Protein AF-A0A9D1Z2C2-F1 (afdb_monomer_lite)

Structure (mmCIF, N/CA/C/O backbone):
data_AF-A0A9D1Z2C2-F1
#
_entry.id   AF-A0A9D1Z2C2-F1
#
loop_
_atom_site.group_PDB
_atom_site.id
_atom_site.type_symbol
_atom_site.label_atom_id
_atom_site.label_alt_id
_atom_site.label_comp_id
_atom_site.label_asym_id
_atom_site.label_entity_id
_atom_site.label_seq_id
_atom_site.pdbx_PDB_ins_code
_atom_site.Cartn_x
_atom_site.Cartn_y
_atom_site.Cartn_z
_atom_site.occupancy
_atom_site.B_iso_or_equiv
_atom_site.auth_seq_id
_atom_site.auth_comp_id
_atom_site.auth_asym_id
_atom_site.auth_atom_id
_atom_site.pdbx_PDB_model_num
ATOM 1 N N . TYR A 1 1 ? -7.996 4.271 -17.081 1.00 44.44 1 TYR A N 1
ATOM 2 C CA . TYR A 1 1 ? -8.366 5.144 -15.953 1.00 44.44 1 TYR A CA 1
ATOM 3 C C . TYR A 1 1 ? -8.017 6.572 -16.350 1.00 44.44 1 TYR A C 1
ATOM 5 O O . TYR A 1 1 ? -6.840 6.830 -16.555 1.00 44.44 1 TYR A O 1
ATOM 13 N N . ARG A 1 2 ? -8.998 7.452 -16.604 1.00 44.38 2 ARG A N 1
ATOM 14 C CA . ARG A 1 2 ? -8.747 8.855 -16.991 1.00 44.38 2 ARG A CA 1
ATOM 15 C C . ARG A 1 2 ? -8.946 9.751 -15.768 1.00 44.38 2 ARG A C 1
ATOM 17 O O . ARG A 1 2 ? -10.036 10.253 -15.545 1.00 44.38 2 ARG A O 1
ATOM 24 N N . GLN A 1 3 ? -7.887 9.924 -14.979 1.00 47.44 3 GLN A N 1
ATOM 25 C CA . GLN A 1 3 ? -7.851 10.893 -13.870 1.00 47.44 3 GLN A CA 1
ATOM 26 C C . GLN A 1 3 ? -8.076 12.337 -14.344 1.00 47.44 3 GLN A C 1
ATOM 28 O O . GLN A 1 3 ? -8.610 13.145 -13.601 1.00 47.44 3 GLN A O 1
ATOM 33 N N . ALA A 1 4 ? -7.771 12.630 -15.612 1.00 51.56 4 ALA A N 1
ATOM 34 C CA . ALA A 1 4 ? -8.008 13.930 -16.239 1.00 51.56 4 ALA A CA 1
ATOM 35 C C . ALA A 1 4 ? -9.492 14.359 -16.309 1.00 51.56 4 ALA A C 1
ATOM 37 O O . ALA A 1 4 ? -9.765 15.483 -16.702 1.00 51.56 4 ALA A O 1
ATOM 38 N N . GLN A 1 5 ? -10.441 13.475 -15.978 1.00 47.84 5 GLN A N 1
ATOM 39 C CA . GLN A 1 5 ? -11.881 13.773 -15.956 1.00 47.84 5 GLN A CA 1
ATOM 40 C C . GLN A 1 5 ? -12.469 13.800 -14.533 1.00 47.84 5 GLN A C 1
ATOM 42 O O . GLN A 1 5 ? -13.684 13.890 -14.383 1.00 47.84 5 GLN A O 1
ATOM 47 N N . ALA A 1 6 ? -11.645 13.659 -13.489 1.00 49.56 6 ALA A N 1
ATOM 48 C CA . ALA A 1 6 ? -12.116 13.683 -12.108 1.00 49.56 6 ALA A CA 1
ATOM 49 C C . ALA A 1 6 ? -12.120 15.123 -11.573 1.00 49.56 6 ALA A C 1
ATOM 51 O O . ALA A 1 6 ? -11.059 15.709 -11.376 1.00 49.56 6 ALA A O 1
ATOM 52 N N . GLU A 1 7 ? -13.307 15.670 -11.313 1.00 41.12 7 GLU A N 1
ATOM 53 C CA . GLU A 1 7 ? -13.489 16.985 -10.686 1.00 41.12 7 GLU A CA 1
ATOM 54 C C . GLU A 1 7 ? -13.890 16.851 -9.203 1.00 41.12 7 GLU A C 1
ATOM 56 O O . GLU A 1 7 ? -14.510 15.867 -8.786 1.00 41.12 7 GLU A O 1
ATOM 61 N N . GLY A 1 8 ? -13.518 17.843 -8.385 1.00 58.03 8 GLY A N 1
ATOM 62 C CA . GLY A 1 8 ? -13.869 17.916 -6.959 1.00 58.03 8 GLY A CA 1
ATOM 63 C C . GLY A 1 8 ? -13.066 16.974 -6.046 1.00 58.03 8 GLY A C 1
ATOM 64 O O . GLY A 1 8 ? -11.884 16.728 -6.268 1.00 58.03 8 GLY A O 1
ATOM 65 N N . VAL A 1 9 ? -13.711 16.425 -5.007 1.00 50.91 9 VAL A N 1
ATOM 66 C CA . VAL A 1 9 ? -13.110 15.595 -3.923 1.00 50.91 9 VAL A CA 1
ATOM 67 C C . VAL A 1 9 ? -12.427 14.303 -4.431 1.00 50.91 9 VAL A C 1
ATOM 69 O O . VAL A 1 9 ? -11.680 13.629 -3.713 1.00 50.91 9 VAL A O 1
ATOM 72 N N . TYR A 1 10 ? -12.659 13.944 -5.695 1.00 50.84 10 TYR A N 1
ATOM 73 C CA . TYR A 1 10 ? -12.084 12.766 -6.346 1.00 50.84 10 TYR A CA 1
ATOM 74 C C . TYR A 1 10 ? -10.862 13.066 -7.219 1.00 50.84 10 TYR A C 1
ATOM 76 O O . TYR A 1 10 ? -10.229 12.116 -7.688 1.00 50.84 10 TYR A O 1
ATOM 84 N N . MET A 1 11 ? -10.510 14.341 -7.415 1.00 44.72 11 MET A N 1
ATOM 85 C CA . MET A 1 11 ? -9.290 14.732 -8.113 1.00 44.72 11 MET A CA 1
ATOM 86 C C . MET A 1 11 ? -8.082 14.287 -7.284 1.00 44.72 11 MET A C 1
ATOM 88 O O . MET A 1 11 ? -7.912 14.694 -6.134 1.00 44.72 11 MET A O 1
ATOM 92 N N . ARG A 1 12 ? -7.243 13.416 -7.849 1.00 55.75 12 ARG A N 1
ATOM 93 C CA . ARG A 1 12 ? -5.982 13.011 -7.221 1.00 55.75 12 ARG A CA 1
ATOM 94 C C . ARG A 1 12 ? -4.838 13.602 -8.047 1.00 55.75 12 ARG A C 1
ATOM 96 O O . ARG A 1 12 ? -4.629 13.159 -9.174 1.00 55.75 12 ARG A O 1
ATOM 103 N N . PRO A 1 13 ? -4.101 14.596 -7.521 1.00 54.91 13 PRO A N 1
ATOM 104 C CA . PRO A 1 13 ? -3.112 15.348 -8.298 1.00 54.91 13 PRO A CA 1
ATOM 105 C C . PRO A 1 13 ? -1.883 14.516 -8.689 1.00 54.91 13 PRO A C 1
ATOM 107 O O . PRO A 1 13 ? -1.156 14.889 -9.605 1.00 54.91 13 PRO A O 1
ATOM 110 N N . ASN A 1 14 ? -1.644 13.384 -8.021 1.00 60.81 14 ASN A N 1
ATOM 111 C CA . ASN A 1 14 ? -0.515 12.504 -8.300 1.00 60.81 14 ASN A CA 1
ATOM 112 C C . ASN A 1 14 ? -0.912 11.024 -8.118 1.00 60.81 14 ASN A C 1
ATOM 114 O O . ASN A 1 14 ? -1.781 10.688 -7.311 1.00 60.81 14 ASN A O 1
ATOM 118 N N . ILE A 1 15 ? -0.255 10.122 -8.853 1.00 62.69 15 ILE A N 1
ATOM 119 C CA . ILE A 1 15 ? -0.379 8.659 -8.725 1.00 62.69 15 ILE A CA 1
ATOM 120 C C . ILE A 1 15 ? -0.089 8.211 -7.286 1.00 62.69 15 ILE A C 1
ATOM 122 O O . ILE A 1 15 ? -0.726 7.280 -6.793 1.00 62.69 15 ILE A O 1
ATOM 126 N N . TYR A 1 16 ? 0.802 8.918 -6.588 1.00 62.41 16 TYR A N 1
ATOM 127 C CA . TYR A 1 16 ? 1.044 8.717 -5.163 1.00 62.41 16 TYR A CA 1
ATOM 128 C C . TYR A 1 16 ? -0.230 8.894 -4.321 1.00 62.41 16 TYR A C 1
ATOM 130 O O . TYR A 1 16 ? -0.591 7.991 -3.577 1.00 62.41 16 TYR A O 1
ATOM 138 N N . GLU A 1 17 ? -0.988 9.976 -4.518 1.00 61.88 17 GLU A N 1
ATOM 139 C CA . GLU A 1 17 ? -2.270 10.231 -3.831 1.00 61.88 17 GLU A CA 1
ATOM 140 C C . GLU A 1 17 ? -3.379 9.245 -4.244 1.00 61.88 17 GLU A C 1
ATOM 142 O O . GLU A 1 17 ? -4.347 9.035 -3.516 1.00 61.88 17 GLU A O 1
ATOM 147 N N . CYS A 1 18 ? -3.254 8.594 -5.406 1.00 62.69 18 CYS A N 1
ATOM 148 C CA . CYS A 1 18 ? -4.146 7.490 -5.774 1.00 62.69 18 CYS A CA 1
ATOM 149 C C . CYS A 1 18 ? -3.861 6.215 -4.961 1.00 62.69 18 CYS A C 1
ATOM 151 O O . CYS A 1 18 ? -4.781 5.433 -4.716 1.00 62.69 18 CYS A O 1
ATOM 153 N N . ALA A 1 19 ? -2.602 5.996 -4.571 1.00 58.78 19 ALA A N 1
ATOM 154 C CA . ALA A 1 19 ? -2.147 4.817 -3.835 1.00 58.78 19 ALA A CA 1
ATOM 155 C C . ALA A 1 19 ? -2.072 5.034 -2.310 1.00 58.78 19 ALA A C 1
ATOM 157 O O . ALA A 1 19 ? -2.191 4.073 -1.545 1.00 58.78 19 ALA A O 1
ATOM 158 N N . ARG A 1 20 ? -1.947 6.288 -1.860 1.00 63.28 20 ARG A N 1
ATOM 159 C CA . ARG A 1 20 ? -1.995 6.712 -0.458 1.00 63.28 20 ARG A CA 1
ATOM 160 C C . ARG A 1 20 ? -3.454 6.749 0.001 1.00 63.28 20 ARG A C 1
ATOM 162 O O . ARG A 1 20 ? -4.178 7.718 -0.196 1.00 63.28 20 ARG A O 1
ATOM 169 N N . LYS A 1 21 ? -3.918 5.639 0.566 1.00 69.31 21 LYS A N 1
ATOM 170 C CA . LYS A 1 21 ? -5.244 5.510 1.184 1.00 69.31 21 LYS A CA 1
ATOM 171 C C . LYS A 1 21 ? -5.148 4.756 2.506 1.00 69.31 21 LYS A C 1
ATOM 173 O O . LYS A 1 21 ? -4.073 4.362 2.946 1.00 69.31 21 LYS A O 1
ATOM 178 N N . TYR A 1 22 ? -6.306 4.554 3.120 1.00 79.06 22 TYR A N 1
ATOM 179 C CA . TYR A 1 22 ? -6.486 3.736 4.308 1.00 79.06 22 TYR A CA 1
ATOM 180 C C . TYR A 1 22 ? -6.841 2.306 3.904 1.00 79.06 22 TYR A C 1
ATOM 182 O O . TYR A 1 22 ? -7.887 2.060 3.283 1.00 79.06 22 TYR A O 1
ATOM 190 N N . TRP A 1 23 ? -5.994 1.362 4.295 1.00 81.31 23 TRP A N 1
ATOM 191 C CA . TRP A 1 23 ? -6.104 -0.046 3.933 1.00 81.31 23 TRP A CA 1
ATOM 192 C C . TRP A 1 23 ? -6.489 -0.892 5.140 1.00 81.31 23 TRP A C 1
ATOM 194 O O . TRP A 1 23 ? -6.036 -0.647 6.255 1.00 81.31 23 TRP A O 1
ATOM 204 N N . TYR A 1 24 ? -7.329 -1.901 4.926 1.00 80.62 24 TYR A N 1
ATOM 205 C CA . TYR A 1 24 ? -7.559 -2.917 5.947 1.00 80.62 24 TYR A CA 1
ATOM 206 C C . TYR A 1 24 ? -6.496 -3.999 5.799 1.00 80.62 24 TYR A C 1
ATOM 208 O O . TYR A 1 24 ? -6.485 -4.705 4.795 1.00 80.62 24 TYR A O 1
ATOM 216 N N . LEU A 1 25 ? -5.584 -4.086 6.761 1.00 82.94 25 LEU A N 1
ATOM 217 C CA . LEU A 1 25 ? -4.389 -4.908 6.646 1.00 82.94 25 LEU A CA 1
ATOM 218 C C . LEU A 1 25 ? -3.935 -5.409 8.022 1.00 82.94 25 LEU A C 1
ATOM 220 O O . LEU A 1 25 ? -4.232 -4.797 9.046 1.00 82.94 25 LEU A O 1
ATOM 224 N N . ASP A 1 26 ? -3.231 -6.538 8.036 1.00 81.31 26 ASP A N 1
ATOM 225 C CA . ASP A 1 26 ? -2.513 -7.044 9.203 1.00 81.31 26 ASP A CA 1
ATOM 226 C C . ASP A 1 26 ? -1.224 -6.240 9.403 1.00 81.31 26 ASP A C 1
ATOM 228 O O . ASP A 1 26 ? -0.326 -6.282 8.555 1.00 81.31 26 ASP A O 1
ATOM 232 N N . LYS A 1 27 ? -1.137 -5.517 10.524 1.00 79.94 27 LYS A N 1
ATOM 233 C CA . LYS A 1 27 ? 0.001 -4.656 10.853 1.00 79.94 27 LYS A CA 1
ATOM 234 C C . LYS A 1 27 ? 1.325 -5.427 10.905 1.00 79.94 27 LYS A C 1
ATOM 236 O O . LYS A 1 27 ? 2.313 -4.950 10.365 1.00 79.94 27 LYS A O 1
ATOM 241 N N . ASN A 1 28 ? 1.344 -6.636 11.467 1.00 81.62 28 ASN A N 1
ATOM 242 C CA . ASN A 1 28 ? 2.580 -7.412 11.627 1.00 81.62 28 ASN A CA 1
ATOM 243 C C . ASN A 1 28 ? 3.170 -7.835 10.282 1.00 81.62 28 ASN A C 1
ATOM 245 O O . ASN A 1 28 ? 4.384 -7.954 10.137 1.00 81.62 28 ASN A O 1
ATOM 249 N N . ARG A 1 29 ? 2.307 -8.101 9.299 1.00 78.31 29 ARG A N 1
ATOM 250 C CA . ARG A 1 29 ? 2.741 -8.413 7.933 1.00 78.31 29 ARG A CA 1
ATOM 251 C C . ARG A 1 29 ? 3.129 -7.155 7.170 1.00 78.31 29 ARG A C 1
ATOM 253 O O . ARG A 1 29 ? 4.038 -7.200 6.354 1.00 78.31 29 ARG A O 1
ATOM 260 N N . ALA A 1 30 ? 2.436 -6.054 7.430 1.00 79.44 30 ALA A N 1
ATOM 261 C CA . ALA A 1 30 ? 2.676 -4.782 6.768 1.00 79.44 30 ALA A CA 1
ATOM 262 C C . ALA A 1 30 ? 3.998 -4.143 7.205 1.00 79.44 30 ALA A C 1
ATOM 264 O O . ALA A 1 30 ? 4.724 -3.628 6.363 1.00 79.44 30 ALA A O 1
ATOM 265 N N . ASP A 1 31 ? 4.327 -4.223 8.495 1.00 79.69 31 ASP A N 1
ATOM 266 C CA . ASP A 1 31 ? 5.587 -3.719 9.055 1.00 79.69 31 ASP A CA 1
ATOM 267 C C . ASP A 1 31 ? 6.812 -4.494 8.532 1.00 79.69 31 ASP A C 1
ATOM 269 O O . ASP A 1 31 ? 7.925 -3.986 8.590 1.00 79.69 31 ASP A O 1
ATOM 273 N N . LYS A 1 32 ? 6.615 -5.709 8.004 1.00 82.00 32 LYS A N 1
ATOM 274 C CA . LYS A 1 32 ? 7.669 -6.523 7.376 1.00 82.00 32 LYS A CA 1
ATOM 275 C C . LYS A 1 32 ? 7.808 -6.298 5.871 1.00 82.00 32 LYS A C 1
ATOM 277 O O . LYS A 1 32 ? 8.691 -6.887 5.271 1.00 82.00 32 LYS A O 1
ATOM 282 N N . ALA A 1 33 ? 6.918 -5.524 5.254 1.00 80.00 33 ALA A N 1
ATOM 283 C CA . ALA A 1 33 ? 6.934 -5.346 3.812 1.00 80.00 33 ALA A CA 1
ATOM 284 C C . ALA A 1 33 ? 7.985 -4.315 3.390 1.00 80.00 33 ALA A C 1
ATOM 286 O O . ALA A 1 33 ? 7.941 -3.173 3.842 1.00 80.00 33 ALA A O 1
ATOM 287 N N . ASP A 1 34 ? 8.860 -4.689 2.457 1.00 80.88 34 ASP A N 1
ATOM 288 C CA . ASP A 1 34 ? 9.874 -3.776 1.911 1.00 80.88 34 ASP A CA 1
ATOM 289 C C . ASP A 1 34 ? 9.287 -2.732 0.955 1.00 80.88 34 ASP A C 1
ATOM 291 O O . ASP A 1 34 ? 9.768 -1.602 0.867 1.00 80.88 34 ASP A O 1
ATOM 295 N N . TYR A 1 35 ? 8.243 -3.115 0.215 1.00 81.19 35 TYR A N 1
ATOM 296 C CA . TYR A 1 35 ? 7.622 -2.286 -0.812 1.00 81.19 35 TYR A CA 1
ATOM 297 C C . TYR A 1 35 ? 6.108 -2.488 -0.858 1.00 81.19 35 TYR A C 1
ATOM 299 O O . TYR A 1 35 ? 5.586 -3.591 -0.696 1.00 81.19 35 TYR A O 1
ATOM 307 N N . VAL A 1 36 ? 5.395 -1.408 -1.161 1.00 81.88 36 VAL A N 1
ATOM 308 C CA . VAL A 1 36 ? 3.958 -1.400 -1.435 1.00 81.88 36 VAL A CA 1
ATOM 309 C C . VAL A 1 36 ? 3.752 -1.136 -2.922 1.00 81.88 36 VAL A C 1
ATOM 311 O O . VAL A 1 36 ? 4.188 -0.116 -3.454 1.00 81.88 36 VAL A O 1
ATOM 314 N N . LEU A 1 37 ? 3.074 -2.058 -3.604 1.00 82.38 37 LEU A N 1
ATOM 315 C CA . LEU A 1 37 ? 2.853 -1.994 -5.048 1.00 82.38 37 LEU A CA 1
ATOM 316 C C . LEU A 1 37 ? 1.419 -1.555 -5.352 1.00 82.38 37 LEU A C 1
ATOM 318 O O . LEU A 1 37 ? 0.457 -2.233 -4.990 1.00 82.38 37 LEU A O 1
ATOM 322 N N 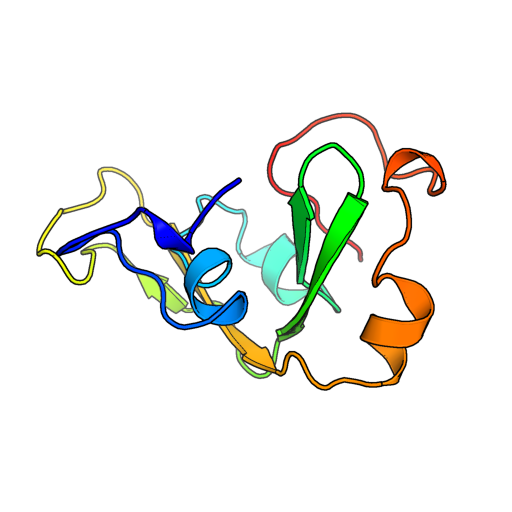. GLY A 1 38 ? 1.262 -0.447 -6.072 1.00 78.94 38 GLY A N 1
ATOM 323 C CA . GLY A 1 38 ? -0.023 -0.051 -6.638 1.00 78.94 38 GLY A CA 1
ATOM 324 C C . GLY A 1 38 ? -0.205 -0.669 -8.018 1.00 78.94 38 GLY A C 1
ATOM 325 O O . GLY A 1 38 ? 0.468 -0.295 -8.980 1.00 78.94 38 GLY A O 1
ATOM 326 N N . VAL A 1 39 ? -1.131 -1.619 -8.120 1.00 78.94 39 VAL A N 1
ATOM 327 C CA . VAL A 1 39 ? -1.373 -2.407 -9.334 1.00 78.94 39 VAL A CA 1
ATOM 328 C C . VAL A 1 39 ? -2.639 -1.930 -10.039 1.00 78.94 39 VAL A C 1
ATOM 330 O O . VAL A 1 39 ? -3.693 -1.779 -9.425 1.00 78.94 39 VAL A O 1
ATOM 333 N N . TYR A 1 40 ? -2.567 -1.761 -11.359 1.00 75.06 40 TYR A N 1
ATOM 334 C CA . TYR A 1 40 ? -3.722 -1.481 -12.207 1.00 75.06 40 TYR A CA 1
ATOM 335 C C . TYR A 1 40 ? -3.737 -2.411 -13.418 1.00 75.06 40 TYR A C 1
ATOM 337 O O . TYR A 1 40 ? -2.790 -2.430 -14.202 1.00 75.06 40 TYR A O 1
ATOM 345 N N . ARG A 1 41 ? -4.838 -3.158 -13.589 1.00 76.50 41 ARG A N 1
ATOM 346 C CA . ARG A 1 41 ? -5.011 -4.158 -14.664 1.00 76.50 41 ARG A CA 1
ATOM 347 C C . ARG A 1 41 ? -3.851 -5.158 -14.750 1.00 76.50 41 ARG A C 1
ATOM 349 O O . ARG A 1 41 ? -3.382 -5.467 -15.836 1.00 76.50 41 ARG A O 1
ATOM 356 N N . GLY A 1 42 ? -3.379 -5.627 -13.599 1.00 72.06 42 GLY A N 1
ATOM 357 C CA . GLY A 1 42 ? -2.272 -6.579 -13.540 1.00 72.06 42 GLY A CA 1
ATOM 358 C C . GLY A 1 42 ? -0.892 -5.964 -13.769 1.00 72.06 42 GLY A C 1
ATOM 359 O O . GLY A 1 42 ? 0.078 -6.688 -13.699 1.00 72.06 42 GLY A O 1
ATOM 360 N N . VAL A 1 43 ? -0.761 -4.652 -13.969 1.00 77.00 43 VAL A N 1
ATOM 361 C CA . VAL A 1 43 ? 0.545 -3.998 -14.142 1.00 77.00 43 VAL A CA 1
ATOM 362 C C . VAL A 1 43 ? 0.833 -3.087 -12.958 1.00 77.00 43 VAL A C 1
ATOM 364 O O . VAL A 1 43 ? -0.033 -2.308 -12.549 1.00 77.00 43 VAL A O 1
ATOM 367 N N . VAL A 1 44 ? 2.047 -3.154 -12.415 1.00 82.50 44 VAL A N 1
ATOM 368 C CA . VAL A 1 44 ? 2.504 -2.250 -11.354 1.00 82.50 44 VAL A CA 1
ATOM 369 C C . VAL A 1 44 ? 2.665 -0.840 -11.927 1.00 82.50 44 VAL A C 1
ATOM 371 O O . VAL A 1 44 ? 3.376 -0.612 -12.908 1.00 82.50 44 VAL A O 1
ATOM 374 N N . ARG A 1 45 ? 1.967 0.127 -11.329 1.00 81.31 45 ARG A N 1
ATOM 375 C CA . ARG A 1 45 ? 1.979 1.542 -11.737 1.00 81.31 45 ARG A CA 1
ATOM 376 C C . ARG A 1 45 ? 2.665 2.456 -10.741 1.00 81.31 45 ARG A C 1
ATOM 378 O O . ARG A 1 45 ? 3.012 3.570 -11.110 1.00 81.31 45 ARG A O 1
ATOM 385 N N . VAL A 1 46 ? 2.842 1.997 -9.510 1.00 80.31 46 VAL A N 1
ATOM 386 C CA . VAL A 1 46 ? 3.564 2.730 -8.478 1.00 80.31 46 VAL A CA 1
ATOM 387 C C . VAL A 1 46 ? 4.190 1.747 -7.510 1.00 80.31 46 VAL A C 1
ATOM 389 O O . VAL A 1 46 ? 3.586 0.728 -7.171 1.00 80.31 46 VAL A O 1
ATOM 392 N N . VAL A 1 47 ? 5.397 2.076 -7.080 1.00 82.75 47 VAL A N 1
ATOM 393 C CA . VAL A 1 47 ? 6.127 1.379 -6.033 1.00 82.75 47 VAL A CA 1
ATOM 394 C C . VAL A 1 47 ? 6.341 2.398 -4.930 1.00 82.75 47 VAL A C 1
ATOM 396 O O . VAL A 1 47 ? 6.807 3.501 -5.193 1.00 82.75 47 VAL A O 1
ATOM 399 N N . ILE A 1 48 ? 5.933 2.067 -3.713 1.00 83.56 48 ILE A N 1
ATOM 400 C CA . ILE A 1 48 ? 6.106 2.920 -2.542 1.00 83.56 48 ILE A CA 1
ATOM 401 C C . ILE A 1 48 ? 7.014 2.171 -1.587 1.00 83.56 48 ILE A C 1
ATOM 403 O O . ILE A 1 48 ? 6.679 1.072 -1.150 1.00 83.56 48 ILE A O 1
ATOM 407 N N . LYS A 1 49 ? 8.146 2.773 -1.244 1.00 85.62 49 LYS A N 1
ATOM 408 C CA . LYS A 1 49 ? 9.008 2.295 -0.173 1.00 85.62 49 LYS A CA 1
ATOM 409 C C . LYS A 1 49 ? 8.545 2.901 1.151 1.00 85.62 49 LYS A C 1
ATOM 411 O O . LYS A 1 49 ? 8.606 4.129 1.280 1.00 85.62 49 LYS A O 1
ATOM 416 N N . PRO A 1 50 ? 8.075 2.090 2.112 1.00 84.44 50 PRO A N 1
ATOM 417 C CA . PRO A 1 50 ? 7.788 2.529 3.470 1.00 84.44 50 PRO A CA 1
ATOM 418 C C . PRO A 1 50 ? 8.952 3.326 4.062 1.00 84.44 50 PRO A C 1
ATOM 420 O O . PRO A 1 50 ? 10.081 2.842 4.095 1.00 84.44 50 PRO A O 1
ATOM 423 N N . THR A 1 51 ? 8.695 4.541 4.543 1.00 82.44 51 THR A N 1
ATOM 424 C CA . THR A 1 51 ? 9.688 5.313 5.315 1.00 82.44 51 THR A CA 1
ATOM 425 C C . THR A 1 51 ? 9.383 5.325 6.806 1.00 82.44 51 THR A C 1
ATOM 427 O O . THR A 1 51 ? 10.190 5.786 7.609 1.00 82.44 51 THR A O 1
ATOM 430 N N . SER A 1 52 ? 8.199 4.861 7.194 1.00 79.69 52 SER A N 1
ATOM 431 C CA . SER A 1 52 ? 7.718 4.875 8.571 1.00 79.69 52 SER A CA 1
ATOM 432 C C . SER A 1 52 ? 6.785 3.696 8.817 1.00 79.69 52 SER A C 1
ATOM 434 O O . SER A 1 52 ? 6.276 3.086 7.875 1.00 79.69 52 SER A O 1
ATOM 436 N N . SER A 1 53 ? 6.562 3.377 10.091 1.00 81.75 53 SER A N 1
ATOM 437 C CA . SER A 1 53 ? 5.613 2.341 10.499 1.00 81.75 53 SER A CA 1
ATOM 438 C C . SER A 1 53 ? 4.183 2.677 10.075 1.00 81.75 53 SER A C 1
ATOM 440 O O . SER A 1 53 ? 3.814 3.845 9.938 1.00 81.75 53 SER A O 1
ATOM 442 N N . TRP A 1 54 ? 3.353 1.646 9.927 1.00 84.50 54 TRP A N 1
ATOM 443 C CA . TRP A 1 54 ? 1.948 1.816 9.568 1.00 84.50 54 TRP A CA 1
ATOM 444 C C . TRP A 1 54 ? 1.163 2.516 10.686 1.00 84.50 54 TRP A C 1
AT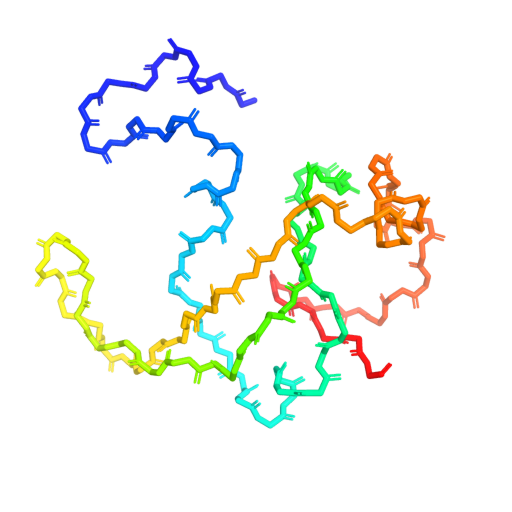OM 446 O O . TRP A 1 54 ? 1.096 2.040 11.825 1.00 84.50 54 TRP A O 1
ATOM 456 N N . LEU A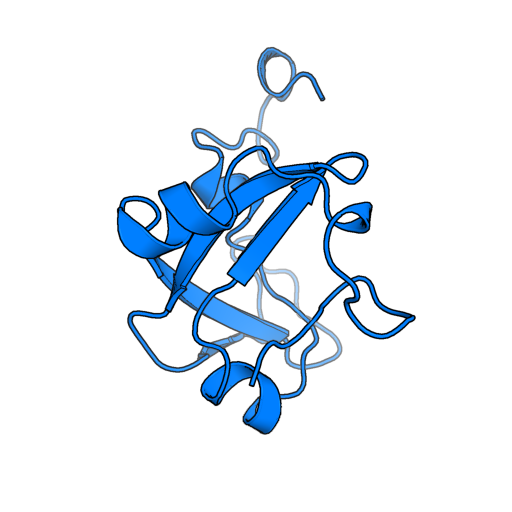 1 55 ? 0.526 3.635 10.343 1.00 85.06 55 LEU A N 1
ATOM 457 C CA . LEU A 1 55 ? -0.248 4.468 11.257 1.00 85.06 55 LEU A CA 1
ATOM 458 C C . LEU A 1 55 ? -1.724 4.049 11.244 1.00 85.06 55 LEU A C 1
ATOM 460 O O . LEU A 1 55 ? -2.313 3.948 10.164 1.00 85.06 55 LEU A O 1
ATOM 464 N N . PRO A 1 56 ? -2.347 3.797 12.409 1.00 87.12 56 PRO A N 1
ATOM 465 C CA . PRO A 1 56 ? -3.765 3.478 12.478 1.00 87.12 56 PRO A CA 1
ATOM 466 C C . PRO A 1 56 ? -4.609 4.723 12.191 1.00 87.12 56 PRO A C 1
ATOM 468 O O . PRO A 1 56 ? -4.401 5.786 12.771 1.00 87.12 56 PRO A O 1
ATOM 471 N N . VAL A 1 57 ? -5.610 4.566 11.334 1.00 85.50 57 VAL A N 1
ATOM 472 C CA . VAL A 1 57 ? -6.568 5.600 10.960 1.00 85.50 57 VAL A CA 1
ATOM 473 C C . VAL A 1 57 ? -7.985 5.070 11.144 1.00 85.50 57 VAL A C 1
ATOM 475 O O . VAL A 1 57 ? -8.391 4.074 10.539 1.00 85.50 57 VAL A O 1
ATOM 478 N N . ASN A 1 58 ? -8.747 5.768 11.984 1.00 86.06 58 ASN A N 1
ATOM 479 C CA . ASN A 1 58 ? -10.155 5.470 12.257 1.00 86.06 58 ASN A CA 1
ATOM 480 C C . ASN A 1 58 ? -11.109 6.467 11.583 1.00 86.06 58 ASN A C 1
ATOM 482 O O . ASN A 1 58 ? -12.287 6.156 11.428 1.00 86.06 58 ASN A O 1
ATOM 486 N N . ILE A 1 59 ? -10.611 7.636 11.174 1.00 84.00 59 ILE A N 1
ATOM 487 C CA . ILE A 1 59 ? -11.391 8.712 10.556 1.00 84.00 59 ILE A CA 1
ATOM 488 C C . ILE A 1 59 ? -10.644 9.165 9.302 1.00 84.00 59 ILE A C 1
ATOM 490 O O . ILE A 1 59 ? -9.449 9.440 9.373 1.00 84.00 59 ILE A O 1
ATOM 494 N N . ALA A 1 60 ? -11.326 9.175 8.163 1.00 80.50 60 ALA A N 1
ATOM 495 C CA . ALA A 1 60 ? -10.785 9.675 6.905 1.00 80.50 60 ALA A CA 1
ATOM 496 C C . ALA A 1 60 ? -10.700 11.209 6.885 1.00 80.50 60 ALA A C 1
ATOM 498 O O . ALA A 1 60 ? -11.383 11.880 7.656 1.00 80.50 60 ALA A O 1
ATOM 499 N N . ASP A 1 61 ? -9.943 11.760 5.936 1.00 78.12 61 ASP A N 1
ATOM 500 C CA . ASP A 1 61 ? -9.803 13.213 5.750 1.00 78.12 61 ASP A CA 1
ATOM 501 C C . ASP A 1 61 ? -11.145 13.920 5.461 1.00 78.12 61 ASP A C 1
ATOM 503 O O . ASP A 1 61 ? -11.290 15.108 5.731 1.00 78.12 61 ASP A O 1
ATOM 507 N N . ASP A 1 62 ? -12.144 13.197 4.940 1.00 79.25 62 ASP A N 1
ATOM 508 C CA . ASP A 1 62 ? -13.505 13.699 4.695 1.00 79.25 62 ASP A CA 1
ATOM 509 C C . ASP A 1 62 ? -14.441 13.587 5.918 1.00 79.25 62 ASP A C 1
ATOM 511 O O . ASP A 1 62 ? -15.632 13.883 5.822 1.00 79.25 62 ASP A O 1
ATOM 515 N N . GLY A 1 63 ? -13.921 13.152 7.071 1.00 81.00 63 GLY A N 1
ATOM 516 C CA . GLY A 1 63 ? -14.682 12.940 8.304 1.00 81.00 63 GLY A CA 1
ATOM 517 C C . GLY A 1 63 ? -15.387 11.582 8.392 1.00 81.00 63 GLY A C 1
ATOM 518 O O . GLY A 1 63 ? -16.031 11.290 9.401 1.00 81.00 63 GLY A O 1
ATOM 519 N N . THR A 1 64 ? -15.260 10.715 7.382 1.00 81.56 64 THR A N 1
ATOM 520 C CA . THR A 1 64 ? -15.873 9.381 7.409 1.00 81.56 64 THR A CA 1
ATOM 521 C C . THR A 1 64 ? -15.228 8.506 8.481 1.00 81.56 64 THR A C 1
ATOM 523 O O . THR A 1 64 ? -14.035 8.206 8.426 1.00 81.56 64 THR A O 1
ATOM 526 N N . VAL A 1 65 ? -16.033 8.019 9.427 1.00 85.31 65 VAL A N 1
ATOM 527 C CA . VAL A 1 65 ? -15.583 7.079 10.462 1.00 85.31 65 VAL A CA 1
ATOM 528 C C . VAL A 1 65 ? -15.578 5.654 9.913 1.00 85.31 65 VAL A C 1
ATOM 530 O O . VAL A 1 65 ? -16.592 5.131 9.441 1.00 85.31 65 VAL A O 1
ATOM 533 N N . PHE A 1 66 ? -14.432 4.985 9.994 1.00 81.81 66 PHE A N 1
ATOM 534 C CA . PHE A 1 66 ? -14.305 3.595 9.585 1.00 81.81 66 PHE A CA 1
ATOM 535 C C . PHE A 1 66 ? -14.829 2.649 10.669 1.00 81.81 66 PHE A C 1
ATOM 537 O O . PHE A 1 66 ? -14.421 2.710 11.823 1.00 81.81 66 PHE A O 1
ATOM 544 N N . LYS A 1 67 ? -15.671 1.681 10.274 1.00 82.44 67 LYS A N 1
ATOM 545 C CA . LYS A 1 67 ? -16.163 0.612 11.171 1.00 82.44 67 LYS A CA 1
ATOM 546 C C . LYS A 1 67 ? -15.048 -0.278 11.7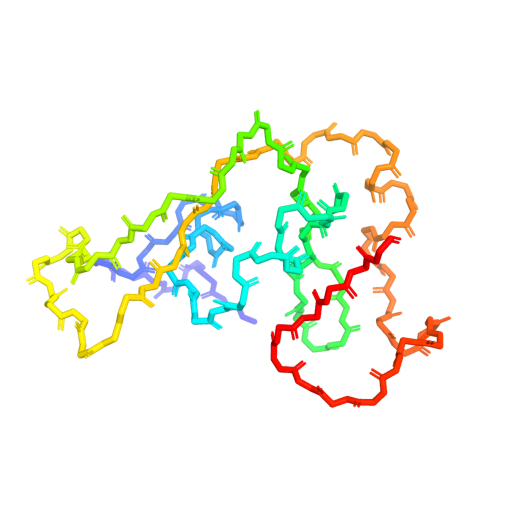44 1.00 82.44 67 LYS A C 1
ATOM 548 O O . LYS A 1 67 ? -15.259 -0.958 12.739 1.00 82.44 67 LYS A O 1
ATOM 553 N N . LYS A 1 68 ? -13.897 -0.336 11.071 1.00 83.31 68 LYS A N 1
ATOM 554 C CA . LYS A 1 68 ? -12.701 -1.081 11.480 1.00 83.31 68 LYS A CA 1
ATOM 555 C C . LYS A 1 68 ? -11.480 -0.207 11.238 1.00 83.31 68 LYS A C 1
ATOM 557 O O . LYS A 1 68 ? -11.426 0.445 10.194 1.00 83.31 68 LYS A O 1
ATOM 562 N N . THR A 1 69 ? -10.512 -0.251 12.152 1.00 84.88 69 THR A N 1
ATOM 563 C CA . THR A 1 69 ? -9.238 0.458 12.006 1.00 84.88 69 THR A CA 1
ATOM 564 C C . THR A 1 69 ? -8.585 0.085 10.688 1.00 84.88 69 THR A C 1
ATOM 566 O O . THR A 1 69 ? -8.453 -1.092 10.339 1.00 84.88 69 THR A O 1
ATOM 569 N N . ARG A 1 70 ? -8.219 1.113 9.937 1.00 86.31 70 ARG A N 1
ATOM 570 C CA . ARG A 1 70 ? -7.424 0.990 8.726 1.00 86.31 70 ARG A CA 1
ATOM 571 C C . ARG A 1 70 ? -6.031 1.508 9.011 1.00 86.31 70 ARG A C 1
ATOM 573 O O . ARG A 1 70 ? -5.819 2.183 10.009 1.00 86.31 70 ARG A O 1
ATOM 580 N N . TYR A 1 71 ? -5.094 1.202 8.136 1.00 85.69 71 TYR A N 1
ATOM 581 C CA . TYR A 1 71 ? -3.733 1.681 8.257 1.00 85.69 71 TYR A CA 1
ATOM 582 C C . TYR A 1 71 ? -3.350 2.512 7.048 1.00 85.69 71 TYR A C 1
ATOM 584 O O . TYR A 1 71 ? -3.758 2.237 5.916 1.00 85.69 71 TYR A O 1
ATOM 592 N N . MET A 1 72 ? -2.564 3.535 7.328 1.00 85.94 72 MET A N 1
ATOM 593 C CA . MET A 1 72 ? -1.941 4.416 6.364 1.00 85.94 72 MET A CA 1
ATOM 594 C C . MET A 1 72 ? -0.433 4.278 6.501 1.00 85.94 72 MET A C 1
ATOM 596 O O . MET A 1 72 ? 0.079 4.011 7.588 1.00 85.94 72 MET A O 1
ATOM 600 N N . ILE A 1 73 ? 0.270 4.472 5.397 1.00 84.25 73 ILE A N 1
ATOM 601 C CA . ILE A 1 73 ? 1.720 4.519 5.402 1.00 84.25 73 ILE A CA 1
ATOM 602 C C . ILE A 1 73 ? 2.205 5.740 4.643 1.00 84.25 73 ILE A C 1
ATOM 604 O O . ILE A 1 73 ? 1.592 6.167 3.660 1.00 84.25 73 ILE A O 1
ATOM 608 N N . GLU A 1 74 ? 3.309 6.290 5.123 1.00 82.06 74 GLU A N 1
ATOM 609 C CA . GLU A 1 74 ? 4.088 7.276 4.398 1.00 82.06 74 GLU A CA 1
ATOM 610 C C . GLU A 1 74 ? 5.285 6.587 3.762 1.00 82.06 74 GLU A C 1
ATOM 612 O O . GLU A 1 74 ? 5.938 5.729 4.367 1.00 82.06 74 GLU A O 1
ATOM 617 N N . GLY A 1 75 ? 5.549 6.937 2.512 1.00 81.62 75 GLY A N 1
ATOM 618 C CA . GLY A 1 75 ? 6.638 6.334 1.782 1.00 81.62 75 GLY A CA 1
ATOM 619 C C . GLY A 1 75 ? 7.048 7.145 0.575 1.00 81.62 75 GLY A C 1
ATOM 620 O O . GLY A 1 75 ? 6.388 8.101 0.168 1.00 81.62 75 GLY A O 1
ATOM 621 N N . LYS A 1 76 ? 8.169 6.733 0.005 1.00 83.38 76 LYS A N 1
ATOM 622 C CA . LYS A 1 76 ? 8.789 7.366 -1.152 1.00 83.38 76 LYS A CA 1
ATOM 623 C C . LYS A 1 76 ? 8.514 6.560 -2.413 1.00 83.38 76 LYS A C 1
ATOM 625 O O . LYS A 1 76 ? 8.579 5.334 -2.384 1.00 83.38 76 LYS A O 1
ATOM 630 N N . THR A 1 77 ? 8.209 7.243 -3.512 1.00 79.12 77 THR A N 1
ATOM 631 C CA . THR A 1 77 ? 7.965 6.617 -4.827 1.00 79.12 77 THR A CA 1
ATOM 632 C C . THR A 1 77 ? 9.158 6.687 -5.773 1.00 79.12 77 THR A C 1
ATOM 634 O O . THR A 1 77 ? 9.105 6.162 -6.880 1.00 79.12 77 THR A O 1
ATOM 637 N N . ASP A 1 78 ? 10.224 7.368 -5.369 1.00 76.94 78 ASP A N 1
ATOM 638 C CA . ASP A 1 78 ? 11.443 7.612 -6.140 1.00 76.94 78 ASP A CA 1
ATOM 639 C C . ASP A 1 78 ? 12.567 6.608 -5.828 1.00 76.94 78 ASP A C 1
ATOM 641 O O . ASP A 1 78 ? 13.694 6.784 -6.284 1.00 76.94 78 ASP A O 1
ATOM 645 N N . ASP A 1 79 ? 12.279 5.530 -5.088 1.00 81.25 79 ASP A N 1
ATOM 646 C CA . ASP A 1 79 ? 13.265 4.480 -4.816 1.00 81.25 79 ASP A CA 1
ATOM 647 C C . ASP A 1 79 ? 13.641 3.752 -6.116 1.00 81.25 79 ASP A C 1
ATOM 649 O O . ASP A 1 79 ? 12.842 3.016 -6.697 1.00 81.25 79 ASP A O 1
ATOM 653 N N . LEU A 1 80 ? 14.876 3.978 -6.573 1.00 79.44 80 LEU A N 1
ATOM 654 C CA . LEU A 1 80 ? 15.396 3.439 -7.832 1.00 79.44 80 LEU A CA 1
ATOM 655 C C . LEU A 1 80 ? 15.369 1.908 -7.862 1.00 79.44 80 LEU A C 1
ATOM 657 O O . LEU A 1 80 ? 14.998 1.332 -8.879 1.00 79.44 80 LEU A O 1
ATOM 661 N N . LEU A 1 81 ? 15.709 1.260 -6.743 1.00 79.44 81 LEU A N 1
ATOM 662 C CA . LEU A 1 81 ? 15.740 -0.198 -6.639 1.00 79.44 81 LEU A CA 1
ATOM 663 C C . LEU A 1 81 ? 14.335 -0.794 -6.782 1.00 79.44 81 LEU A C 1
ATOM 665 O O . LEU A 1 81 ? 14.114 -1.674 -7.608 1.00 79.44 81 LEU A O 1
ATOM 669 N N . GLY A 1 82 ? 13.366 -0.289 -6.016 1.00 77.25 82 GLY A N 1
ATOM 670 C CA . GLY A 1 82 ? 11.981 -0.747 -6.102 1.00 77.25 82 GLY A CA 1
ATOM 671 C C 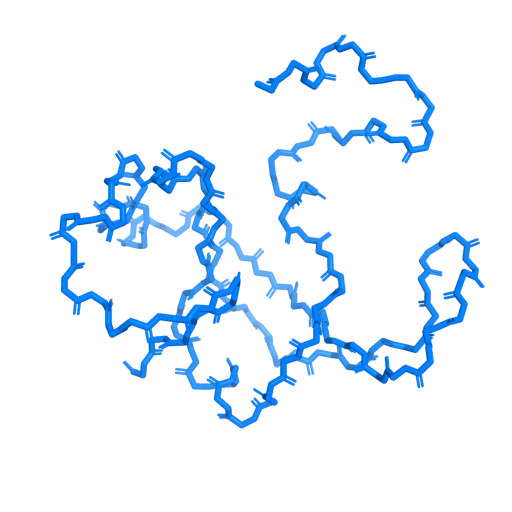. GLY A 1 82 ? 11.365 -0.483 -7.476 1.00 77.25 82 GLY A C 1
ATOM 672 O O . GLY A 1 82 ? 10.643 -1.330 -8.005 1.00 77.25 82 GLY A O 1
ATOM 673 N N . ASN A 1 83 ? 11.671 0.670 -8.074 1.00 80.44 83 ASN A N 1
ATO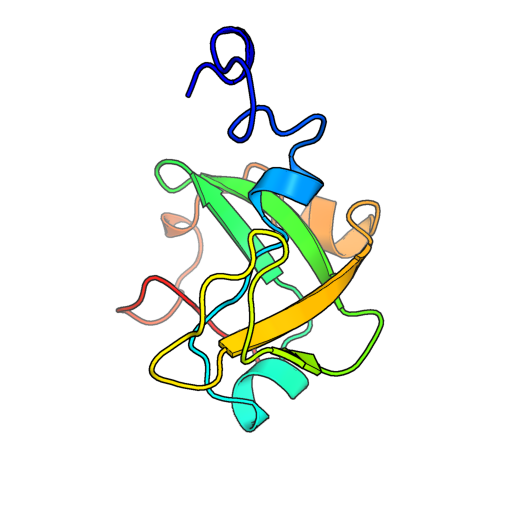M 674 C CA . ASN A 1 83 ? 11.168 1.009 -9.398 1.00 80.44 83 ASN A CA 1
ATOM 675 C C . ASN A 1 83 ? 11.748 0.100 -10.488 1.00 80.44 83 ASN A C 1
ATOM 677 O O . ASN A 1 83 ? 10.984 -0.394 -11.309 1.00 80.44 83 ASN A O 1
ATOM 681 N N . ASP A 1 84 ? 13.050 -0.178 -10.478 1.00 80.25 84 ASP A N 1
ATOM 682 C CA . ASP A 1 84 ? 13.672 -1.077 -11.460 1.00 80.25 84 ASP A CA 1
ATOM 683 C C . ASP A 1 84 ? 13.132 -2.516 -11.357 1.00 80.25 84 ASP A C 1
ATOM 685 O O . ASP A 1 84 ? 12.820 -3.164 -12.361 1.00 80.25 84 ASP A O 1
ATOM 689 N N . LEU A 1 85 ? 12.931 -2.992 -10.124 1.00 78.25 85 LEU A N 1
ATOM 690 C CA . LEU A 1 85 ? 12.444 -4.345 -9.860 1.00 78.25 85 LEU A CA 1
ATOM 691 C C . LEU A 1 85 ? 10.969 -4.536 -10.230 1.00 78.25 85 LEU A C 1
ATOM 693 O O . LEU A 1 85 ? 10.604 -5.577 -10.781 1.00 78.25 85 LEU A O 1
ATOM 697 N N . TYR A 1 86 ? 10.110 -3.561 -9.917 1.00 80.31 86 TYR A N 1
ATOM 698 C CA . TYR A 1 86 ? 8.662 -3.776 -9.936 1.00 80.31 86 TYR A CA 1
ATOM 699 C C . TYR A 1 86 ? 7.892 -2.860 -10.881 1.00 80.31 86 TYR A C 1
ATOM 701 O O . TYR A 1 86 ? 6.839 -3.269 -11.368 1.00 80.31 86 TYR A O 1
ATOM 709 N N . LEU A 1 87 ? 8.350 -1.637 -11.154 1.00 79.75 87 LEU A N 1
ATOM 710 C CA . LEU A 1 87 ? 7.569 -0.681 -11.938 1.00 79.75 87 LEU A CA 1
ATOM 711 C C . LEU A 1 87 ? 7.364 -1.194 -13.373 1.00 79.75 87 LEU A C 1
ATOM 713 O O . LEU A 1 87 ? 8.268 -1.740 -13.995 1.00 79.75 87 LEU A O 1
ATOM 717 N N . HIS A 1 88 ? 6.149 -1.034 -13.904 1.00 81.56 88 HIS A N 1
ATOM 718 C CA . HIS A 1 88 ? 5.735 -1.492 -15.242 1.00 81.56 88 HIS A CA 1
ATOM 719 C C . HIS A 1 88 ? 5.744 -3.007 -15.482 1.00 81.56 88 HIS A C 1
ATOM 721 O O . HIS A 1 88 ? 5.339 -3.438 -16.564 1.00 81.56 88 HIS A O 1
ATOM 727 N N . ARG A 1 89 ? 6.117 -3.817 -14.490 1.00 79.12 89 ARG A N 1
ATOM 728 C CA . ARG A 1 89 ? 6.036 -5.277 -14.573 1.00 79.12 89 ARG A CA 1
ATOM 729 C C . ARG A 1 89 ? 4.599 -5.756 -14.405 1.00 79.12 89 ARG A C 1
ATOM 731 O O . ARG A 1 89 ? 3.801 -5.127 -13.695 1.00 79.12 89 ARG A O 1
ATOM 738 N N . ASP A 1 90 ? 4.259 -6.864 -15.058 1.00 79.31 90 ASP A N 1
ATOM 739 C CA . ASP A 1 90 ? 2.984 -7.526 -14.817 1.00 79.31 90 ASP A CA 1
ATOM 740 C C . ASP A 1 90 ? 3.089 -8.341 -13.526 1.00 79.31 90 ASP A C 1
ATOM 742 O O . ASP A 1 90 ? 4.035 -9.094 -13.329 1.00 79.31 90 ASP A O 1
ATOM 746 N N . VAL A 1 91 ? 2.116 -8.224 -12.626 1.00 72.38 91 VAL A N 1
ATOM 747 C CA . VAL A 1 91 ? 2.089 -9.032 -11.399 1.00 72.38 91 VAL A CA 1
ATOM 748 C C . VAL A 1 91 ? 1.961 -10.530 -11.678 1.00 72.38 91 VAL A C 1
ATOM 750 O O . VAL A 1 91 ? 2.251 -11.316 -10.782 1.00 72.38 91 VAL A O 1
ATOM 753 N N . ARG A 1 92 ? 1.531 -10.938 -12.881 1.00 67.62 92 ARG A N 1
ATOM 754 C CA . ARG A 1 92 ? 1.529 -12.342 -13.326 1.00 67.62 92 ARG A CA 1
ATOM 755 C C . ARG A 1 92 ? 2.926 -12.867 -13.637 1.00 67.62 92 ARG A C 1
ATOM 757 O O . ARG A 1 92 ? 3.125 -14.073 -13.544 1.00 67.62 92 ARG A O 1
ATOM 764 N N . ASP A 1 93 ? 3.869 -11.986 -13.971 1.00 64.06 93 ASP A N 1
ATOM 765 C CA . ASP A 1 93 ? 5.261 -12.362 -14.259 1.00 64.06 93 ASP A CA 1
ATOM 766 C C . ASP A 1 93 ? 6.009 -12.791 -12.994 1.00 64.06 93 ASP A C 1
ATOM 768 O O . ASP A 1 93 ? 7.108 -13.339 -13.054 1.00 64.06 93 ASP A O 1
ATOM 772 N N . PHE A 1 94 ? 5.399 -12.573 -11.834 1.00 62.75 94 PHE A N 1
ATOM 773 C CA . PHE A 1 94 ? 5.937 -12.984 -10.562 1.00 62.75 94 PHE A CA 1
ATOM 774 C C . PHE A 1 94 ? 5.068 -14.102 -9.968 1.00 62.75 94 PHE A C 1
ATOM 776 O O . PHE A 1 94 ? 3.839 -13.969 -9.914 1.00 62.75 94 PHE A O 1
ATOM 783 N N . PRO A 1 95 ? 5.668 -15.188 -9.449 1.00 51.19 95 PRO A N 1
ATOM 784 C CA . PRO A 1 95 ? 4.954 -16.257 -8.758 1.00 51.19 95 PRO A CA 1
ATOM 785 C C . PRO A 1 95 ? 4.543 -15.793 -7.350 1.00 51.19 95 PRO A C 1
ATOM 787 O O . PRO A 1 95 ? 4.970 -16.331 -6.332 1.00 51.19 95 PRO A O 1
ATOM 790 N N . PHE A 1 96 ? 3.729 -14.742 -7.267 1.00 54.12 96 PHE A N 1
ATOM 791 C CA . PHE A 1 96 ? 3.202 -14.246 -6.006 1.00 54.12 96 PHE A CA 1
ATOM 792 C C . PHE A 1 96 ? 1.987 -15.080 -5.617 1.00 54.12 96 PHE A C 1
ATOM 794 O O . PHE A 1 96 ? 0.976 -15.079 -6.327 1.00 54.12 96 PHE A O 1
ATOM 801 N N . GLY A 1 97 ? 2.091 -15.758 -4.469 1.00 41.28 97 GLY A N 1
ATOM 802 C CA . GLY A 1 97 ? 1.049 -16.592 -3.871 1.00 41.28 97 GLY A CA 1
ATOM 803 C C . GLY A 1 97 ? -0.369 -16.047 -4.077 1.00 41.28 97 GLY A C 1
ATOM 804 O O . GLY A 1 97 ? -0.641 -14.845 -3.978 1.00 41.28 97 GLY A O 1
ATOM 805 N N . SER A 1 98 ? -1.264 -16.962 -4.433 1.00 37.81 98 SER A N 1
ATOM 806 C CA . SER A 1 98 ? -2.646 -16.715 -4.827 1.00 37.81 98 SER A CA 1
ATOM 807 C C . SER A 1 98 ? -3.474 -16.033 -3.731 1.00 37.81 98 SER A C 1
ATOM 809 O O . SER A 1 98 ? -3.635 -16.585 -2.647 1.00 37.81 98 SER A O 1
ATOM 811 N N . GLY A 1 99 ? -4.091 -14.893 -4.071 1.00 38.22 99 GLY A N 1
ATOM 812 C CA . GLY A 1 99 ? -5.324 -14.410 -3.434 1.00 38.22 99 GLY A CA 1
ATOM 813 C C . GLY A 1 99 ? -5.191 -13.155 -2.563 1.00 38.22 99 GLY A C 1
ATOM 814 O O . GLY A 1 99 ? -4.765 -13.230 -1.418 1.00 38.22 99 GLY A O 1
ATOM 815 N N . GLY A 1 100 ? -5.649 -12.004 -3.077 1.00 37.38 100 GLY A N 1
ATOM 816 C CA . GLY A 1 100 ? -5.945 -10.815 -2.263 1.00 37.38 100 GLY A CA 1
ATOM 817 C C . GLY A 1 100 ? -5.640 -9.464 -2.922 1.00 37.38 100 GLY A C 1
ATOM 818 O O . GLY A 1 100 ? -4.648 -9.316 -3.631 1.00 37.38 100 GLY A O 1
ATOM 819 N N . VAL A 1 101 ? -6.502 -8.470 -2.653 1.00 42.31 101 VAL A N 1
ATOM 820 C CA . VAL A 1 101 ? -6.386 -7.048 -3.069 1.00 42.31 101 VAL A CA 1
ATOM 821 C C . VAL A 1 101 ? -5.216 -6.327 -2.374 1.00 42.31 101 VAL A C 1
ATOM 823 O O . VAL A 1 101 ? -4.784 -5.273 -2.826 1.00 42.31 101 VAL A O 1
ATOM 826 N N . ILE A 1 102 ? -4.667 -6.913 -1.307 1.00 45.31 102 ILE A N 1
ATOM 827 C CA . ILE A 1 102 ? -3.479 -6.446 -0.583 1.00 45.31 102 ILE A CA 1
ATOM 828 C C . ILE A 1 102 ? -2.538 -7.647 -0.470 1.00 45.31 102 ILE A C 1
ATOM 830 O O . ILE A 1 102 ? -2.962 -8.714 -0.023 1.00 45.31 102 ILE A O 1
ATOM 834 N N . ARG A 1 103 ? -1.284 -7.495 -0.907 1.00 56.53 103 ARG A N 1
ATOM 835 C CA . ARG A 1 103 ? -0.254 -8.542 -0.844 1.00 56.53 103 ARG A CA 1
ATOM 836 C C . ARG A 1 103 ? 0.946 -8.037 -0.052 1.00 56.53 103 ARG A C 1
ATOM 838 O O . ARG A 1 103 ? 1.292 -6.866 -0.147 1.00 56.53 103 ARG A O 1
ATOM 845 N N . TYR A 1 104 ? 1.554 -8.938 0.708 1.00 44.69 104 TYR A N 1
ATOM 846 C CA . TYR A 1 104 ? 2.720 -8.670 1.546 1.00 44.69 104 TYR A CA 1
ATOM 847 C C . TYR A 1 104 ? 3.890 -9.480 1.014 1.00 44.69 104 TYR A C 1
ATOM 849 O O . TYR A 1 104 ? 3.730 -10.685 0.799 1.00 44.69 104 TYR A O 1
ATOM 857 N N . ILE A 1 105 ? 5.024 -8.822 0.814 1.00 44.50 105 ILE A N 1
ATOM 858 C CA . ILE A 1 105 ? 6.293 -9.447 0.448 1.00 44.50 105 ILE A CA 1
ATOM 859 C C . ILE A 1 105 ? 7.131 -9.463 1.737 1.00 44.50 105 ILE A C 1
ATOM 861 O O . ILE A 1 105 ? 7.279 -8.389 2.317 1.00 44.50 105 ILE A O 1
ATOM 865 N N . PRO A 1 106 ? 7.531 -10.637 2.256 1.00 38.41 106 PRO A N 1
ATOM 866 C CA . PRO A 1 106 ? 8.446 -10.745 3.389 1.00 38.41 106 PRO A CA 1
ATOM 867 C C . PRO A 1 106 ? 9.908 -10.540 2.991 1.00 38.41 106 PRO A C 1
ATOM 869 O O . PRO A 1 106 ? 10.212 -10.716 1.788 1.00 38.41 106 PRO A O 1
#

Foldseek 3Di:
DPLVPDDDPSNDPDPVSVQFDWADDDQVLVQPAQWFFDDDPQATAFIWGFPDGWDWDQADPVRDGDPDITTGTDTDRPPPVRCVVGHGDGNVVDPADDDDPGGGDD

pLDDT: mean 71.22, std 15.04, range [37.38, 87.12]

Sequence (106 aa):
YRQAQAEGVYMRPNIYECARKYWYLDKNRADKADYVLGVYRGVVRVVIKPTSSWLPVNIADDGTVFKKTRYMIEGKTDDLLGNDLYLHRDVRDFPFGSGGVIRYIP

Organism: NCBI:txid2838440

Radius of gyration: 14.36 Å; chains: 1; bounding box: 32×35×30 Å

Secondary structure (DSSP, 8-state):
--GGG--GGG--SSHHHHH-S-B---HHHHTT-S-EEEEETTEEEEEEEE-SPPEEEEE-TTSPEEEEEEEE--EES--HHHHHHHTT-BGGGS---S--SS----